Protein AF-A0A6I4KQR6-F1 (afdb_monomer_lite)

Organism: NCBI:txid2654845

pLDDT: mean 80.47, std 13.27, range [49.12, 98.12]

Secondary structure (DSSP, 8-state):
---GGGGT-PPPPPEESSGGG-EE-STT--GGGS---HHHHHHHHHHHHHHHHHHHHHS---------

Foldseek 3Di:
DDDPVVVVDDDAADWDDDDPVTDHDPVRDDCVVPPPCVVVVVVVVVVVVVVVVVVVVPDDPPDPPDDD

Structure (mmCIF, N/CA/C/O backbone):
data_AF-A0A6I4KQR6-F1
#
_entry.id   AF-A0A6I4KQR6-F1
#
loop_
_atom_site.group_PDB
_atom_site.id
_atom_site.type_symbol
_atom_site.label_atom_id
_atom_site.label_alt_id
_atom_site.label_comp_id
_atom_site.label_asym_id
_atom_site.label_entity_id
_atom_site.label_seq_id
_atom_site.pdbx_PDB_ins_code
_atom_site.Cartn_x
_atom_site.Cartn_y
_atom_site.Cartn_z
_atom_site.occupancy
_atom_site.B_iso_or_equiv
_atom_site.auth_seq_id
_atom_site.auth_comp_id
_atom_site.auth_asym_id
_atom_site.auth_atom_id
_atom_site.pdbx_PDB_model_num
ATOM 1 N N . MET A 1 1 ? 33.862 -1.372 1.963 1.00 54.81 1 MET A N 1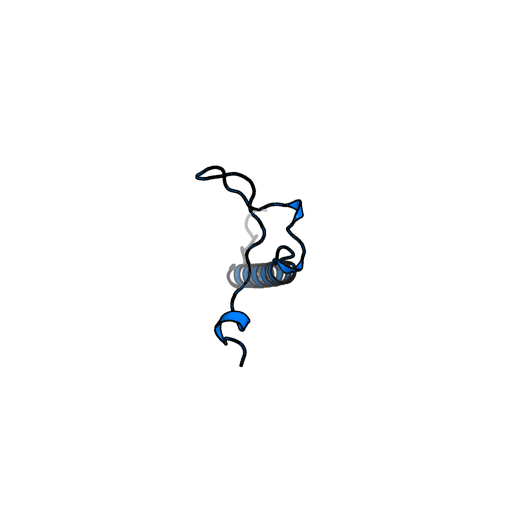
ATOM 2 C CA . MET A 1 1 ? 32.862 -0.926 2.957 1.00 54.81 1 MET A CA 1
ATOM 3 C C . MET A 1 1 ? 31.604 -0.589 2.176 1.00 54.81 1 MET A C 1
ATOM 5 O O . MET A 1 1 ? 31.702 0.235 1.280 1.00 54.81 1 MET A O 1
ATOM 9 N N . SER A 1 2 ? 30.501 -1.315 2.379 1.00 69.19 2 SER A N 1
ATOM 10 C CA . SER A 1 2 ? 29.274 -1.104 1.592 1.00 69.19 2 SER A CA 1
ATOM 11 C C . SER A 1 2 ? 28.502 0.100 2.129 1.00 69.19 2 SER A C 1
ATOM 13 O O . SER A 1 2 ? 28.463 0.297 3.344 1.00 69.19 2 SER A O 1
ATOM 15 N N . ASP A 1 3 ? 27.907 0.885 1.233 1.00 72.69 3 ASP A N 1
ATOM 16 C CA . ASP A 1 3 ? 27.170 2.101 1.577 1.00 72.69 3 ASP A CA 1
ATOM 17 C C . ASP A 1 3 ? 25.963 1.791 2.499 1.00 72.69 3 ASP A C 1
ATOM 19 O O . ASP A 1 3 ? 25.163 0.904 2.187 1.00 72.69 3 ASP A O 1
ATOM 23 N N . PRO A 1 4 ? 25.825 2.460 3.659 1.00 68.69 4 PRO A N 1
ATOM 24 C CA . PRO A 1 4 ? 24.762 2.179 4.623 1.00 68.69 4 PRO A CA 1
ATOM 25 C C . PRO A 1 4 ? 23.358 2.570 4.135 1.00 68.69 4 PRO A C 1
ATOM 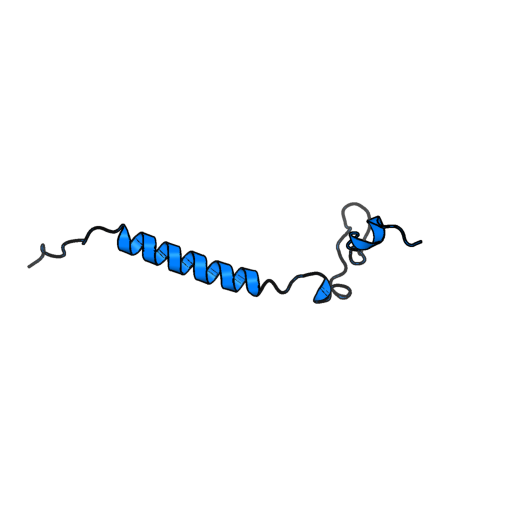27 O O . PRO A 1 4 ? 22.389 1.986 4.624 1.00 68.69 4 PRO A O 1
ATOM 30 N N . LEU A 1 5 ? 23.221 3.473 3.156 1.00 66.25 5 LEU A N 1
ATOM 31 C CA . LEU A 1 5 ? 21.926 3.814 2.549 1.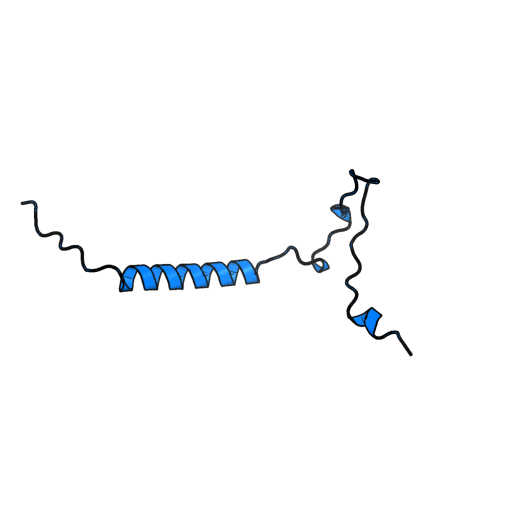00 66.25 5 LEU A CA 1
ATOM 32 C C . LEU A 1 5 ? 21.436 2.696 1.621 1.00 66.25 5 LEU A C 1
ATOM 34 O O . LEU A 1 5 ? 20.230 2.512 1.455 1.00 66.25 5 LEU A O 1
ATOM 38 N N . ALA A 1 6 ? 22.347 1.870 1.097 1.00 66.56 6 ALA A N 1
ATOM 39 C CA . ALA A 1 6 ? 21.990 0.698 0.299 1.00 66.56 6 ALA A CA 1
ATOM 40 C C . ALA A 1 6 ? 21.186 -0.355 1.087 1.00 66.56 6 ALA A C 1
ATOM 42 O O . ALA A 1 6 ? 20.499 -1.172 0.479 1.00 66.56 6 ALA A O 1
ATOM 43 N N . ARG A 1 7 ? 21.237 -0.339 2.428 1.00 61.91 7 ARG A N 1
ATOM 44 C CA . ARG A 1 7 ? 20.476 -1.264 3.289 1.00 61.91 7 ARG A CA 1
ATOM 45 C C . ARG A 1 7 ? 19.001 -0.885 3.457 1.00 61.91 7 ARG A C 1
ATOM 47 O O . ARG A 1 7 ? 18.211 -1.752 3.807 1.00 61.91 7 ARG A O 1
ATOM 54 N N . GLY A 1 8 ? 18.645 0.381 3.234 1.00 61.34 8 GLY A N 1
ATOM 55 C CA . GLY A 1 8 ? 17.276 0.894 3.384 1.00 61.34 8 GLY A CA 1
ATOM 56 C C . GLY A 1 8 ? 16.593 1.250 2.064 1.00 61.34 8 GLY A C 1
ATOM 57 O O . GLY A 1 8 ? 15.431 1.646 2.062 1.00 61.34 8 GLY A O 1
ATOM 58 N N . ALA A 1 9 ? 17.301 1.136 0.940 1.00 60.84 9 ALA A N 1
ATOM 59 C CA . ALA A 1 9 ? 16.757 1.468 -0.365 1.00 60.84 9 ALA A CA 1
ATOM 60 C C . ALA A 1 9 ? 15.917 0.303 -0.905 1.00 60.84 9 ALA A C 1
ATOM 62 O O . ALA A 1 9 ? 16.443 -0.635 -1.508 1.00 60.84 9 ALA A O 1
ATOM 63 N N . ALA A 1 10 ? 14.598 0.379 -0.720 1.00 65.69 10 ALA A N 1
ATOM 64 C CA . ALA A 1 10 ? 13.670 -0.417 -1.513 1.00 65.69 10 ALA A CA 1
ATOM 65 C C . ALA A 1 10 ? 13.882 -0.066 -2.995 1.00 65.69 10 ALA A C 1
ATOM 67 O O . ALA A 1 10 ? 13.732 1.089 -3.398 1.00 65.69 10 ALA A O 1
ATOM 68 N N . LYS A 1 11 ? 14.291 -1.047 -3.806 1.00 68.94 11 LYS A N 1
ATOM 69 C CA . LYS A 1 11 ? 14.406 -0.858 -5.254 1.00 68.94 11 LYS A CA 1
ATOM 70 C C . LYS A 1 11 ? 13.009 -0.973 -5.863 1.00 68.94 11 LYS A C 1
ATOM 72 O O . LYS A 1 11 ? 12.380 -2.014 -5.680 1.00 68.94 11 LYS A O 1
ATOM 77 N N . PRO A 1 12 ? 12.517 0.061 -6.562 1.00 71.00 12 PRO A N 1
ATOM 78 C CA . PRO A 1 12 ? 11.218 -0.017 -7.209 1.00 71.00 12 PRO A CA 1
ATOM 79 C C . PRO A 1 12 ? 11.246 -1.056 -8.334 1.00 71.00 12 PRO A C 1
ATOM 81 O O . PRO A 1 12 ? 12.266 -1.219 -9.011 1.00 71.00 12 PRO A O 1
ATOM 84 N N . THR A 1 13 ? 10.116 -1.730 -8.544 1.00 75.00 13 THR A N 1
ATOM 85 C CA . THR A 1 13 ? 9.901 -2.588 -9.711 1.00 75.00 13 THR A CA 1
ATOM 86 C C . THR A 1 13 ? 10.035 -1.792 -11.012 1.00 75.00 13 THR A C 1
ATOM 88 O O . THR A 1 13 ? 9.808 -0.574 -11.030 1.00 75.00 13 THR A O 1
ATOM 91 N N . PRO A 1 14 ? 10.427 -2.455 -12.115 1.00 86.31 14 PRO A N 1
ATOM 92 C CA . PRO A 1 14 ? 10.511 -1.810 -13.417 1.00 86.31 14 PRO A CA 1
ATOM 93 C C . PRO A 1 14 ? 9.161 -1.203 -13.817 1.00 86.31 14 PRO A C 1
ATOM 95 O O . PRO A 1 14 ? 8.090 -1.668 -13.428 1.00 86.31 14 PRO A O 1
ATOM 98 N N . THR A 1 15 ? 9.223 -0.115 -14.581 1.00 89.75 15 THR A N 1
ATOM 99 C CA . THR A 1 15 ? 8.044 0.614 -15.057 1.00 89.75 15 THR A CA 1
ATOM 100 C C . THR A 1 15 ? 7.957 0.565 -16.575 1.00 89.75 15 THR A C 1
ATOM 102 O O . THR A 1 15 ? 8.969 0.761 -17.244 1.00 89.75 15 THR A O 1
ATOM 105 N N . LEU A 1 16 ? 6.751 0.376 -17.104 1.00 91.88 16 LEU A N 1
ATOM 106 C CA . LEU A 1 16 ? 6.413 0.402 -18.525 1.00 91.88 16 LEU A CA 1
ATOM 107 C C . LEU A 1 16 ? 5.864 1.780 -18.926 1.00 91.88 16 LEU A C 1
ATOM 109 O O . LEU A 1 16 ? 5.143 2.412 -18.152 1.00 91.88 16 LEU A O 1
ATOM 113 N N . GLY A 1 17 ? 6.125 2.205 -20.164 1.00 89.69 17 GLY A N 1
ATOM 114 C CA . GLY A 1 17 ? 5.662 3.492 -20.700 1.00 89.69 17 GLY A CA 1
ATOM 115 C C . GLY A 1 17 ? 6.521 4.686 -20.268 1.00 89.69 17 GLY A C 1
ATOM 116 O O . GLY A 1 17 ? 7.411 4.560 -19.429 1.00 89.69 17 GLY A O 1
ATOM 117 N N . GLU A 1 18 ? 6.249 5.857 -20.846 1.00 92.31 18 GLU A N 1
ATOM 118 C CA . GLU A 1 18 ? 7.051 7.071 -20.636 1.00 92.31 18 GLU A CA 1
ATOM 119 C C . GLU A 1 18 ? 6.200 8.276 -20.213 1.00 92.31 18 GLU A C 1
ATOM 121 O O . GLU A 1 18 ? 4.987 8.336 -20.454 1.00 92.31 18 GLU A O 1
ATOM 126 N N . GLY A 1 19 ? 6.840 9.247 -19.554 1.00 90.62 19 GLY A N 1
ATOM 127 C CA . GLY A 1 19 ? 6.191 10.469 -19.075 1.00 90.62 19 GLY A CA 1
ATOM 128 C C . GLY A 1 19 ? 4.952 10.182 -18.220 1.00 90.62 19 GLY A C 1
ATOM 129 O O . GLY A 1 19 ? 5.008 9.413 -17.261 1.00 90.62 19 GLY A O 1
ATOM 130 N N . CYS A 1 20 ? 3.817 10.778 -18.591 1.00 92.19 20 CYS A N 1
ATOM 131 C CA . CYS A 1 20 ? 2.536 10.619 -17.893 1.00 92.19 20 CYS A CA 1
ATOM 132 C C . CYS A 1 20 ? 1.899 9.227 -18.050 1.00 92.19 20 CYS A C 1
ATOM 134 O O . CYS A 1 20 ? 0.947 8.919 -17.342 1.00 92.19 20 CYS A O 1
ATOM 136 N N . THR A 1 21 ? 2.393 8.388 -18.966 1.00 91.00 21 THR A N 1
ATOM 137 C CA . THR A 1 21 ? 1.863 7.027 -19.201 1.00 91.00 21 THR A CA 1
ATOM 138 C C . THR A 1 21 ? 2.627 5.943 -18.443 1.00 91.00 21 THR A C 1
ATOM 140 O O . THR A 1 21 ? 2.341 4.751 -18.593 1.00 91.00 21 THR A O 1
ATOM 143 N N . ARG A 1 22 ? 3.614 6.353 -17.639 1.00 93.75 22 ARG A N 1
ATOM 144 C CA . ARG A 1 22 ? 4.470 5.455 -16.877 1.00 93.75 22 ARG A CA 1
ATOM 145 C C . ARG A 1 22 ? 3.661 4.721 -15.806 1.00 93.75 22 ARG A C 1
ATOM 147 O O . ARG A 1 22 ? 3.004 5.344 -14.976 1.00 93.75 22 ARG A O 1
ATOM 154 N N . ARG A 1 23 ? 3.753 3.394 -15.805 1.00 90.56 23 ARG A N 1
ATOM 155 C CA . ARG A 1 23 ? 3.105 2.491 -14.840 1.00 90.56 23 ARG A CA 1
ATOM 156 C C . ARG A 1 23 ? 4.082 1.414 -14.393 1.00 90.56 23 ARG A C 1
ATOM 158 O O . ARG A 1 23 ? 4.996 1.091 -15.140 1.00 90.56 23 ARG A O 1
ATOM 165 N N . PHE A 1 24 ? 3.911 0.853 -13.204 1.00 89.38 24 PHE A N 1
ATOM 166 C CA . PHE A 1 24 ? 4.706 -0.307 -12.801 1.00 89.38 24 PHE A CA 1
ATOM 167 C C . PHE A 1 24 ? 4.349 -1.534 -13.646 1.00 89.38 24 PHE A C 1
ATOM 169 O O . PHE A 1 24 ? 3.197 -1.687 -14.054 1.00 89.38 24 PHE A O 1
ATOM 176 N N . ASP A 1 25 ? 5.347 -2.365 -13.933 1.00 89.38 25 ASP A N 1
ATOM 177 C CA . ASP A 1 25 ? 5.173 -3.627 -14.644 1.00 89.38 25 ASP A CA 1
ATOM 178 C C . ASP A 1 25 ? 4.530 -4.669 -13.710 1.00 89.38 25 ASP A C 1
ATOM 180 O O . ASP A 1 25 ? 5.170 -5.072 -12.735 1.00 89.38 25 ASP A O 1
ATOM 184 N N . PRO A 1 26 ? 3.280 -5.096 -13.965 1.00 83.88 26 PRO A N 1
ATOM 185 C CA . PRO A 1 26 ? 2.619 -6.093 -13.132 1.00 83.88 26 PRO A CA 1
ATOM 186 C C . PRO A 1 26 ? 3.280 -7.474 -13.230 1.00 83.88 26 PRO A C 1
ATOM 188 O O . PRO A 1 26 ? 3.209 -8.223 -12.262 1.00 83.88 26 PRO A O 1
ATOM 191 N N . GLU A 1 27 ? 3.945 -7.815 -14.341 1.00 85.56 27 GLU A N 1
ATOM 192 C CA . GLU A 1 27 ? 4.634 -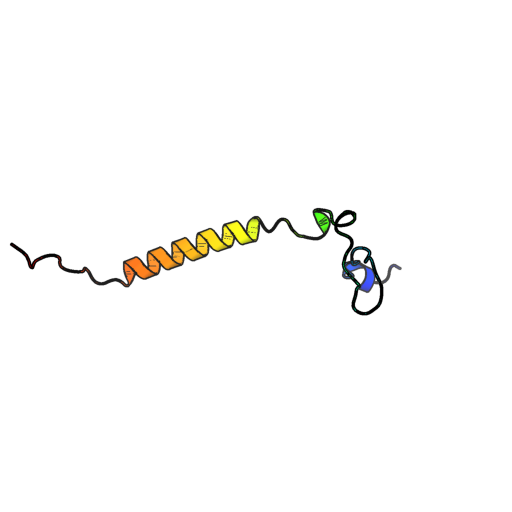9.109 -14.485 1.00 85.56 27 GLU A CA 1
ATOM 193 C C . GLU A 1 27 ? 5.922 -9.165 -13.656 1.00 85.56 27 GLU A C 1
ATOM 195 O O . GLU A 1 27 ? 6.357 -10.235 -13.237 1.00 85.56 27 GLU A O 1
ATOM 200 N N . ALA A 1 28 ? 6.511 -8.003 -13.371 1.00 84.56 28 ALA A N 1
ATOM 201 C CA . ALA A 1 28 ? 7.669 -7.883 -12.498 1.00 84.56 28 ALA A CA 1
ATOM 202 C C . ALA A 1 28 ? 7.297 -7.720 -11.016 1.00 84.56 28 ALA A C 1
ATOM 204 O O . ALA A 1 28 ? 8.198 -7.619 -10.184 1.00 84.56 28 ALA A O 1
ATOM 205 N N . MET A 1 29 ? 6.003 -7.662 -10.671 1.00 79.94 29 MET A N 1
ATOM 206 C CA . MET A 1 29 ? 5.562 -7.623 -9.279 1.00 79.94 29 MET A CA 1
ATOM 207 C C . MET A 1 29 ? 5.393 -9.037 -8.713 1.00 79.94 29 MET A C 1
ATOM 209 O O . MET A 1 29 ? 4.428 -9.729 -9.023 1.00 79.94 29 MET A O 1
ATOM 213 N N . GLY A 1 30 ? 6.311 -9.443 -7.836 1.00 77.19 30 GLY A N 1
ATOM 214 C CA . GLY A 1 30 ? 6.167 -10.592 -6.947 1.00 77.19 30 GLY A CA 1
ATOM 215 C C . GLY A 1 30 ? 5.763 -10.259 -5.494 1.00 77.19 30 GLY A C 1
ATOM 216 O O . GLY A 1 30 ? 5.638 -9.090 -5.107 1.00 77.19 30 GLY A O 1
ATOM 217 N N . PRO A 1 31 ? 5.597 -11.298 -4.651 1.00 74.44 31 PRO A N 1
ATOM 218 C CA . PRO A 1 31 ? 5.189 -11.181 -3.246 1.00 74.44 31 PRO A CA 1
ATOM 219 C C . PRO A 1 31 ? 6.136 -10.338 -2.379 1.00 74.44 31 PRO A C 1
ATOM 221 O O . PRO A 1 31 ? 5.710 -9.770 -1.371 1.00 74.44 31 PRO A O 1
ATOM 224 N N . GLU A 1 32 ? 7.414 -10.221 -2.759 1.00 76.25 32 GLU A N 1
ATOM 225 C CA . GLU A 1 32 ? 8.395 -9.410 -2.024 1.00 76.25 32 GLU A CA 1
ATOM 226 C C . GLU A 1 32 ? 8.121 -7.900 -2.086 1.00 76.25 32 GLU A C 1
ATOM 228 O O . GLU A 1 32 ? 8.658 -7.145 -1.275 1.00 76.25 32 GLU A O 1
ATOM 233 N N . HIS A 1 33 ? 7.270 -7.448 -3.011 1.00 77.44 33 HIS A N 1
ATOM 234 C CA . HIS A 1 33 ? 6.875 -6.042 -3.110 1.00 77.44 33 HIS A CA 1
ATOM 235 C C . HIS A 1 33 ? 5.699 -5.681 -2.196 1.00 77.44 33 HIS A C 1
ATOM 237 O O . HIS A 1 33 ? 5.331 -4.510 -2.119 1.00 77.44 33 HIS A O 1
ATOM 243 N N . GLY A 1 34 ? 5.158 -6.656 -1.456 1.00 68.62 34 GLY A N 1
ATOM 244 C CA . GLY A 1 34 ? 4.243 -6.405 -0.346 1.00 68.62 34 GLY A CA 1
ATOM 245 C C . GLY A 1 34 ? 2.797 -6.137 -0.761 1.00 68.62 34 GLY A C 1
ATOM 246 O O . GLY A 1 34 ? 2.228 -5.120 -0.376 1.00 68.62 34 GLY A O 1
ATOM 247 N N . THR A 1 35 ? 2.181 -7.064 -1.498 1.00 68.44 35 THR A N 1
ATOM 248 C CA . THR A 1 35 ? 0.755 -7.002 -1.889 1.00 68.44 35 THR A CA 1
ATOM 249 C C . THR A 1 35 ? -0.159 -7.920 -1.085 1.00 68.44 35 THR A C 1
ATOM 251 O O . THR A 1 35 ? -1.372 -7.896 -1.268 1.00 68.44 35 THR A O 1
ATOM 254 N N . GLU A 1 36 ? 0.396 -8.733 -0.188 1.00 78.75 36 GLU A N 1
ATOM 255 C CA . GLU A 1 36 ? -0.351 -9.856 0.381 1.00 78.75 36 GLU A CA 1
ATOM 256 C C . GLU A 1 36 ? -1.288 -9.466 1.526 1.00 78.75 36 GLU A C 1
ATOM 258 O O . GLU A 1 36 ? -2.174 -10.248 1.842 1.00 78.75 36 GLU A O 1
ATOM 263 N N . PHE A 1 37 ? -1.102 -8.286 2.141 1.00 82.94 37 PHE A N 1
ATOM 264 C CA . PHE A 1 37 ? -1.932 -7.620 3.172 1.00 82.94 37 PHE A CA 1
ATOM 265 C C . PHE A 1 37 ? -2.720 -8.511 4.172 1.00 82.94 37 PHE A C 1
ATOM 267 O O . PHE A 1 37 ? -3.681 -8.052 4.791 1.00 82.94 37 PHE A O 1
ATOM 274 N N . ALA A 1 38 ? -2.320 -9.765 4.398 1.00 87.56 38 ALA A N 1
ATOM 275 C CA . ALA A 1 38 ? -3.093 -10.740 5.165 1.00 87.56 38 ALA A CA 1
ATOM 276 C C . ALA A 1 38 ? -3.142 -10.366 6.649 1.00 87.56 38 ALA A C 1
ATOM 278 O O . ALA A 1 38 ? -4.180 -10.495 7.299 1.00 87.56 38 ALA A O 1
ATOM 279 N N . ASP A 1 39 ? -2.037 -9.825 7.162 1.00 86.06 39 ASP A N 1
ATOM 280 C CA . ASP A 1 39 ? -1.947 -9.316 8.528 1.00 86.06 39 ASP A CA 1
ATOM 281 C C . ASP A 1 39 ? -2.828 -8.070 8.720 1.00 86.06 39 ASP A C 1
ATOM 283 O O . ASP A 1 39 ? -3.557 -7.962 9.703 1.00 86.06 39 ASP A O 1
ATOM 287 N N . ALA A 1 40 ? -2.875 -7.182 7.717 1.00 89.75 40 ALA A N 1
ATOM 288 C CA . ALA A 1 40 ? -3.778 -6.032 7.720 1.00 89.75 40 ALA A CA 1
ATOM 289 C C . ALA A 1 40 ? -5.254 -6.470 7.720 1.00 89.75 40 ALA A C 1
ATOM 291 O O . ALA A 1 40 ? -6.063 -5.920 8.469 1.00 89.75 40 ALA A O 1
ATOM 292 N N . ALA A 1 41 ? -5.607 -7.507 6.953 1.00 94.12 41 ALA A N 1
ATOM 293 C CA . ALA A 1 41 ? -6.949 -8.089 6.974 1.00 94.12 41 ALA A CA 1
ATOM 294 C C . ALA A 1 41 ? -7.291 -8.728 8.335 1.00 94.12 41 ALA A C 1
ATOM 296 O O . ALA A 1 41 ? -8.424 -8.611 8.809 1.00 94.12 41 ALA A O 1
ATOM 297 N N . ALA A 1 42 ? -6.329 -9.394 8.982 1.00 96.06 42 ALA A N 1
ATOM 298 C CA . ALA A 1 42 ? -6.510 -9.960 10.317 1.00 96.06 42 ALA A CA 1
ATOM 299 C C . ALA A 1 42 ? -6.697 -8.869 11.383 1.00 96.06 42 ALA A C 1
ATOM 301 O O . ALA A 1 42 ? -7.584 -8.994 12.228 1.00 96.06 42 ALA A O 1
ATOM 302 N N . LEU A 1 43 ? -5.906 -7.795 11.319 1.00 96.19 43 LEU A N 1
ATOM 303 C CA . LEU A 1 43 ? -6.040 -6.630 12.191 1.00 96.19 43 LEU A CA 1
ATOM 304 C C . LEU A 1 43 ? -7.414 -5.975 12.033 1.00 96.19 43 LEU A C 1
ATOM 306 O O . LEU A 1 43 ? -8.091 -5.738 13.029 1.00 96.19 43 LEU A O 1
ATOM 310 N N . TRP A 1 44 ? -7.858 -5.752 10.795 1.00 96.06 44 TRP A N 1
ATOM 311 C CA . TRP A 1 44 ? -9.168 -5.165 10.514 1.00 96.06 44 TRP A CA 1
ATOM 312 C C . TRP A 1 44 ? -10.311 -5.955 11.160 1.00 96.06 44 TRP A C 1
ATOM 314 O O . TRP A 1 44 ? -11.165 -5.375 11.824 1.00 96.06 44 TRP A O 1
ATOM 324 N N . LYS A 1 45 ? -10.301 -7.290 11.045 1.00 97.69 45 LYS A N 1
ATOM 325 C CA . LYS A 1 45 ? -11.321 -8.143 11.679 1.00 97.69 45 LYS A CA 1
ATOM 326 C C . LYS A 1 45 ? -11.364 -7.986 13.202 1.00 97.69 45 LYS A C 1
ATOM 328 O O . LYS A 1 45 ? -12.452 -8.004 13.767 1.00 97.69 45 LYS A O 1
ATOM 333 N N . ARG A 1 46 ? -10.205 -7.838 13.856 1.00 98.12 46 ARG A N 1
ATOM 334 C CA . ARG A 1 46 ? -10.132 -7.611 15.311 1.00 98.12 46 ARG A CA 1
ATOM 335 C C . ARG A 1 46 ? -10.745 -6.263 15.678 1.00 98.12 46 ARG A C 1
ATOM 337 O O . ARG A 1 46 ? -11.652 -6.233 16.499 1.00 98.12 46 ARG A O 1
ATOM 344 N N . LEU A 1 47 ? -10.341 -5.203 14.976 1.00 98.00 47 LEU A N 1
ATOM 345 C CA . LEU A 1 47 ? -10.847 -3.849 15.208 1.00 98.00 47 LEU A CA 1
ATOM 346 C C . LEU A 1 47 ? -12.365 -3.754 15.025 1.00 98.00 47 LEU A C 1
ATOM 348 O O . LEU A 1 47 ? -13.026 -3.071 15.802 1.00 98.00 47 LEU A O 1
ATOM 352 N N . GLN A 1 48 ? -12.925 -4.450 14.032 1.00 97.81 48 GLN A N 1
ATOM 353 C CA . GLN A 1 48 ? -14.376 -4.505 13.848 1.00 97.81 48 GLN A CA 1
ATOM 354 C C . GLN A 1 48 ? -15.066 -5.210 15.020 1.00 97.81 48 GLN A C 1
ATOM 356 O O . GLN A 1 48 ? -15.997 -4.651 15.581 1.00 97.81 48 GLN A O 1
ATOM 361 N N . ALA A 1 49 ? -14.565 -6.369 15.460 1.00 97.06 49 ALA A N 1
ATOM 362 C CA . ALA A 1 49 ? -15.138 -7.075 16.607 1.00 97.06 49 ALA A CA 1
ATOM 363 C C . ALA A 1 49 ? -15.072 -6.251 17.909 1.00 97.06 49 ALA A C 1
ATOM 365 O O . ALA A 1 49 ? -16.007 -6.278 18.707 1.00 97.06 49 ALA A O 1
ATOM 366 N N . GLU A 1 50 ? -13.985 -5.504 18.117 1.00 96.94 50 GLU A N 1
ATOM 367 C CA . GLU A 1 50 ? -13.843 -4.578 19.247 1.00 96.94 50 GLU A CA 1
ATOM 368 C C . GLU A 1 50 ? -14.847 -3.420 19.162 1.00 96.94 50 GLU A C 1
ATOM 370 O O . GLU A 1 50 ? -15.441 -3.048 20.175 1.00 96.94 50 GLU A O 1
ATOM 375 N N . GLN A 1 51 ? -15.076 -2.875 17.962 1.00 95.88 51 GLN A N 1
ATOM 376 C CA . GLN A 1 51 ? -16.089 -1.843 17.739 1.00 95.88 51 GLN A CA 1
ATOM 377 C C . GLN A 1 51 ? -17.508 -2.368 17.958 1.00 95.88 51 GLN A C 1
ATOM 379 O O . GLN A 1 51 ? -18.268 -1.718 18.667 1.00 95.88 51 GLN A O 1
ATOM 384 N N . ASP A 1 52 ? -17.862 -3.534 17.415 1.00 95.25 52 ASP A N 1
ATOM 385 C CA . ASP A 1 52 ? -19.172 -4.158 17.636 1.00 95.25 52 ASP A CA 1
ATOM 386 C C . ASP A 1 52 ? -19.419 -4.391 19.135 1.00 95.25 52 ASP A C 1
ATOM 388 O O . ASP A 1 52 ? -20.462 -4.009 19.662 1.00 95.25 52 ASP A O 1
ATOM 392 N N . ALA A 1 53 ? -18.429 -4.916 19.865 1.00 93.31 53 ALA A N 1
ATOM 393 C CA . ALA A 1 53 ? -18.531 -5.086 21.315 1.00 93.31 53 ALA A CA 1
ATOM 394 C C . ALA A 1 53 ? -18.711 -3.751 22.059 1.00 93.31 53 ALA A C 1
ATOM 396 O O . ALA A 1 53 ? -19.479 -3.673 23.020 1.00 93.31 53 ALA A O 1
ATOM 397 N N . ALA A 1 54 ? -18.023 -2.693 21.621 1.00 91.88 54 ALA A N 1
ATOM 398 C CA . ALA A 1 54 ? -18.181 -1.358 22.188 1.00 91.88 54 ALA A CA 1
ATOM 399 C C . ALA A 1 54 ? -19.568 -0.761 21.891 1.00 91.88 54 ALA A C 1
ATOM 401 O O . ALA A 1 54 ? -20.144 -0.108 22.761 1.00 91.88 54 ALA A O 1
ATOM 402 N N . ILE A 1 55 ? -20.118 -1.002 20.698 1.00 90.38 55 ILE A N 1
ATOM 403 C CA . ILE A 1 55 ? -21.460 -0.556 20.295 1.00 90.38 55 ILE A CA 1
ATOM 404 C C . ILE A 1 55 ? -22.540 -1.284 21.106 1.00 90.38 55 ILE A C 1
ATOM 406 O O . ILE A 1 55 ? -23.469 -0.637 21.595 1.00 90.38 55 ILE A O 1
ATOM 410 N N . GLU A 1 56 ? -22.401 -2.594 21.313 1.00 86.00 56 GLU A N 1
ATOM 411 C CA . GLU A 1 56 ? -23.312 -3.380 22.156 1.00 86.00 56 GLU A CA 1
ATOM 412 C C . GLU A 1 56 ? -23.257 -2.921 23.619 1.00 86.00 56 GLU A C 1
ATOM 414 O O . GLU A 1 56 ? -24.292 -2.702 24.244 1.00 86.00 56 GLU A O 1
ATOM 419 N N . ALA A 1 57 ? -22.057 -2.689 24.159 1.00 83.12 57 ALA A N 1
ATOM 420 C CA . ALA A 1 57 ? -21.892 -2.204 25.529 1.00 83.12 57 ALA A CA 1
ATOM 421 C C . ALA A 1 57 ? -22.430 -0.775 25.734 1.00 83.12 57 ALA A C 1
ATOM 423 O O . ALA A 1 57 ? -22.851 -0.425 26.838 1.00 83.12 57 ALA A O 1
ATOM 424 N N . ALA A 1 58 ? -22.401 0.056 24.690 1.00 82.06 58 ALA A N 1
ATOM 425 C CA . ALA A 1 58 ? -22.911 1.423 24.718 1.00 82.06 58 ALA A CA 1
ATOM 426 C C . ALA A 1 58 ? -24.411 1.523 24.389 1.00 82.06 58 ALA A C 1
ATOM 428 O O . ALA A 1 58 ? -25.000 2.588 24.590 1.00 82.06 58 ALA A O 1
ATOM 429 N N . SER A 1 59 ? -25.035 0.449 23.896 1.00 72.94 59 SER A N 1
ATOM 430 C CA . SER A 1 59 ? -26.462 0.444 23.585 1.00 72.94 59 SER A CA 1
ATOM 431 C C . SER A 1 59 ? -27.276 0.219 24.863 1.00 72.94 59 SER A C 1
ATOM 433 O O . SER A 1 59 ? -27.164 -0.839 25.486 1.00 72.94 59 SER A O 1
ATOM 435 N N . PRO A 1 60 ? -28.108 1.188 25.296 1.00 73.81 60 PRO A N 1
ATOM 436 C CA . PRO A 1 60 ? -29.020 0.950 26.404 1.00 73.81 60 PRO A CA 1
ATOM 437 C C . PRO A 1 60 ? -30.030 -0.140 26.008 1.00 73.81 60 PRO A C 1
ATOM 439 O O . PRO A 1 60 ? -30.388 -0.237 24.829 1.00 73.81 60 PRO A O 1
ATOM 442 N N . PRO A 1 61 ? -30.522 -0.950 26.962 1.00 72.69 61 PRO A N 1
ATOM 443 C CA . PRO A 1 61 ? -31.553 -1.934 26.670 1.00 72.69 61 PRO A CA 1
ATOM 444 C C . PRO A 1 61 ? -32.778 -1.214 26.097 1.00 72.69 61 PRO A C 1
ATOM 446 O O . PRO A 1 61 ? -33.427 -0.424 26.782 1.00 72.69 61 PRO A O 1
ATOM 449 N N . ILE A 1 62 ? -33.073 -1.472 24.822 1.00 68.88 62 ILE A N 1
ATOM 450 C CA . ILE A 1 62 ? -34.323 -1.053 24.196 1.00 68.88 62 ILE A CA 1
ATOM 451 C C . ILE A 1 62 ? -35.408 -1.945 24.814 1.00 68.88 62 ILE A C 1
ATOM 453 O O . ILE A 1 62 ? -35.545 -3.112 24.440 1.00 68.88 62 ILE A O 1
ATOM 457 N N . ASP A 1 63 ? -36.125 -1.432 25.811 1.00 65.38 63 ASP A N 1
ATOM 458 C CA . ASP A 1 63 ? -37.280 -2.110 26.394 1.00 65.38 63 ASP A CA 1
ATOM 459 C C . ASP A 1 63 ? -38.333 -2.352 25.296 1.00 65.38 63 ASP A C 1
ATOM 461 O O . ASP A 1 63 ? -38.869 -1.417 24.704 1.00 65.38 63 ASP A O 1
ATOM 465 N N . LYS A 1 64 ? -38.588 -3.623 24.970 1.00 64.25 64 LYS A N 1
ATOM 466 C CA . LYS A 1 64 ? -39.656 -4.045 24.050 1.00 64.25 64 LYS A CA 1
ATOM 467 C C . LYS A 1 64 ? -40.948 -4.328 24.831 1.00 64.25 64 LYS A C 1
ATOM 469 O O . LYS A 1 64 ? -41.518 -5.406 24.662 1.00 64.25 64 LYS A O 1
ATOM 474 N N . THR A 1 65 ? -41.406 -3.403 25.679 1.00 59.69 65 THR A N 1
ATOM 475 C CA . THR A 1 65 ? -42.637 -3.582 26.481 1.00 59.69 65 THR A CA 1
ATOM 476 C C . THR A 1 65 ? -43.775 -2.629 26.100 1.00 59.69 65 THR A C 1
ATOM 478 O O . THR A 1 65 ? -44.609 -2.300 26.934 1.00 59.69 65 THR A O 1
ATOM 481 N N . GLU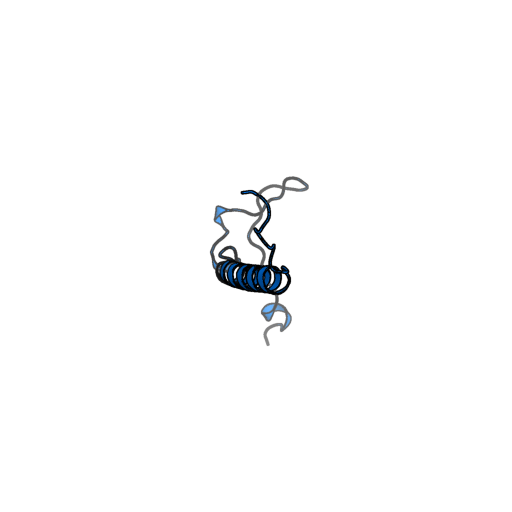 A 1 66 ? -43.921 -2.247 24.829 1.00 53.34 66 GLU A N 1
ATOM 482 C CA . GLU A 1 66 ? -45.190 -1.663 24.361 1.00 53.34 66 GLU A CA 1
ATOM 483 C C . GLU A 1 66 ? -45.644 -2.297 23.043 1.00 53.34 66 GLU A C 1
ATOM 485 O O . GLU A 1 66 ? -45.000 -2.156 22.004 1.00 53.34 66 GLU A O 1
ATOM 490 N N . GLY A 1 67 ? -46.764 -3.024 23.108 1.00 54.69 67 GLY A N 1
ATOM 491 C CA . GLY A 1 67 ? -47.435 -3.620 21.954 1.00 54.69 67 GLY A CA 1
ATOM 492 C C . GLY A 1 67 ? -48.050 -4.992 22.228 1.00 54.69 67 GLY A C 1
ATOM 493 O O . GLY A 1 67 ? -47.766 -5.939 21.497 1.00 54.69 67 GLY A O 1
ATOM 494 N N . GLN A 1 68 ? -48.854 -5.097 23.289 1.00 49.12 68 GLN A N 1
ATOM 495 C CA . GLN A 1 68 ? -4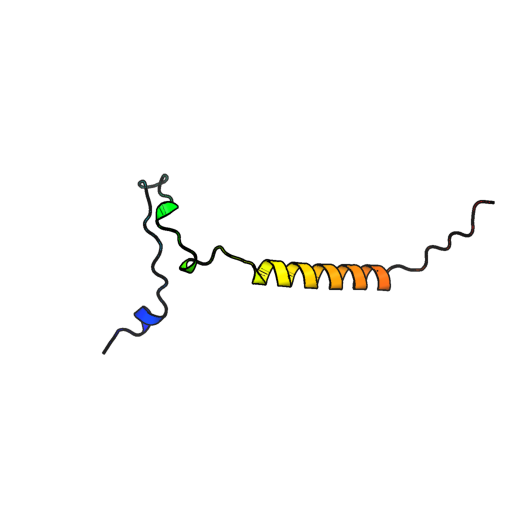9.967 -6.048 23.325 1.00 49.12 68 GLN A CA 1
ATOM 496 C C . GLN A 1 68 ? -51.139 -5.458 22.538 1.00 49.12 68 GLN A C 1
ATOM 498 O O . GLN A 1 68 ? -51.319 -4.222 22.625 1.00 49.12 68 GLN A O 1
#

Radius of gyration: 24.84 Å; chains: 1; bounding box: 83×22×47 Å

Sequence (68 aa):
MSDPLARGAAKPTPTLGEGCTRRFDPEAMGPEHGTEFADAAALWKRLQAEQDAAIEAASPPIDKTEGQ